Protein AF-A0A9J6PB46-F1 (afdb_monomer_lite)

Secondary structure (DSSP, 8-state):
--------TTEEEHHHHHHHHHHHHT---HHHHHHHHHHHHHHHHTTSS-EEEETTEEEEEHHHHHHHHHHHHHHHHHHHHHHHHHHHHHHHHHHHHHHHHHHHHHTT--HHHHHHHHHHHH--S----

Sequence (129 aa):
MKRSYDADPGYLTVNQAVDRMIQVIGKDNSKLRGRIYRKFINMAAENKIEYKKHGRAWWLKEEEVDKYIEEKGKQLKNNYRTMDENEEIGKITVEYIKDIIELLEKVGTPPDKILELLKVKLNMNDNKN

pLDDT: mean 80.23, std 15.72, range [34.5, 95.81]

Organism: NCBI:txid2828781

Structure (mmCIF, N/CA/C/O backbone):
data_AF-A0A9J6PB46-F1
#
_entry.id   AF-A0A9J6PB46-F1
#
loop_
_atom_site.group_PDB
_atom_site.id
_atom_site.type_symbol
_atom_site.label_atom_id
_atom_site.label_alt_id
_atom_site.label_comp_id
_atom_site.label_asym_id
_atom_site.label_entity_id
_atom_site.label_seq_id
_atom_site.pdbx_PDB_ins_code
_atom_site.Cartn_x
_atom_site.Cartn_y
_atom_site.Cartn_z
_atom_site.occupancy
_atom_site.B_iso_or_equiv
_atom_site.auth_seq_id
_atom_site.auth_comp_id
_atom_site.auth_asym_id
_atom_site.auth_atom_id
_atom_site.pdbx_PDB_model_num
ATOM 1 N N . MET A 1 1 ? -9.228 14.480 -29.098 1.00 37.25 1 MET A N 1
ATOM 2 C CA . MET A 1 1 ? -7.792 14.262 -28.811 1.00 37.25 1 MET A CA 1
ATOM 3 C C . MET A 1 1 ? -7.644 13.075 -27.864 1.00 37.25 1 MET A C 1
ATOM 5 O O . MET A 1 1 ? -7.984 13.208 -26.697 1.00 37.25 1 MET A O 1
ATOM 9 N N . LYS A 1 2 ? -7.183 11.916 -28.352 1.00 41.47 2 LYS A N 1
ATOM 10 C CA . LYS A 1 2 ? -6.699 10.825 -27.491 1.00 41.47 2 LYS A CA 1
ATOM 11 C C . LYS A 1 2 ? -5.269 11.194 -27.069 1.00 41.47 2 LYS A C 1
ATOM 13 O O . LYS A 1 2 ? -4.423 11.341 -27.940 1.00 41.47 2 LYS A O 1
ATOM 18 N N . ARG A 1 3 ? -5.002 11.417 -25.776 1.00 42.66 3 ARG A N 1
ATOM 19 C CA . ARG A 1 3 ? -3.621 11.487 -25.262 1.00 42.66 3 ARG A CA 1
ATOM 20 C C . ARG A 1 3 ? -3.158 10.047 -25.061 1.00 42.66 3 ARG A C 1
ATOM 22 O O . ARG A 1 3 ? -3.397 9.491 -23.994 1.00 42.66 3 ARG A O 1
ATOM 29 N N . SER A 1 4 ? -2.595 9.417 -26.089 1.00 44.75 4 SER A N 1
ATOM 30 C CA . SER A 1 4 ? -1.927 8.132 -25.902 1.00 44.75 4 SER A CA 1
ATOM 31 C C . SER A 1 4 ? -0.602 8.396 -25.187 1.00 44.75 4 SER A C 1
ATOM 33 O O . SER A 1 4 ? 0.399 8.785 -25.774 1.00 44.75 4 SER A O 1
ATOM 35 N N . TYR A 1 5 ? -0.622 8.260 -23.863 1.00 54.38 5 TYR A N 1
ATOM 36 C CA . TYR A 1 5 ? 0.560 7.797 -23.150 1.00 54.38 5 TYR A CA 1
ATOM 37 C C . TYR A 1 5 ? 0.707 6.333 -23.555 1.00 54.38 5 TYR A C 1
ATOM 39 O O . TYR A 1 5 ? 0.146 5.469 -22.883 1.00 54.38 5 TYR A O 1
ATOM 47 N N . ASP A 1 6 ? 1.308 6.067 -24.715 1.00 56.91 6 ASP A N 1
ATOM 48 C CA . ASP A 1 6 ? 1.528 4.690 -25.146 1.00 56.91 6 ASP A CA 1
ATOM 49 C C . ASP A 1 6 ? 2.278 3.969 -24.023 1.00 56.91 6 ASP A C 1
ATOM 51 O O . ASP A 1 6 ? 3.295 4.455 -23.523 1.00 56.91 6 ASP A O 1
ATOM 55 N N . ALA A 1 7 ? 1.684 2.878 -23.536 1.00 57.09 7 ALA A N 1
ATOM 56 C CA . ALA A 1 7 ? 2.281 2.054 -22.503 1.00 57.09 7 ALA A CA 1
ATOM 57 C C . ALA A 1 7 ? 3.594 1.510 -23.062 1.00 57.09 7 ALA A C 1
ATOM 59 O O . ALA A 1 7 ? 3.579 0.781 -24.053 1.00 57.09 7 ALA A O 1
ATOM 60 N N . ASP A 1 8 ? 4.718 1.887 -22.454 1.00 68.88 8 ASP A N 1
ATOM 61 C CA . ASP A 1 8 ? 5.990 1.240 -22.750 1.00 68.88 8 ASP A CA 1
ATOM 62 C C . ASP A 1 8 ? 5.848 -0.231 -22.322 1.00 68.88 8 ASP A C 1
ATOM 64 O O . ASP A 1 8 ? 5.596 -0.481 -21.136 1.00 68.88 8 ASP A O 1
ATOM 68 N N . PRO A 1 9 ? 5.895 -1.200 -23.257 1.00 77.44 9 PRO A N 1
ATOM 69 C CA . PRO A 1 9 ? 5.650 -2.598 -22.936 1.00 77.44 9 PRO A CA 1
ATOM 70 C C . PRO A 1 9 ? 6.603 -3.059 -21.826 1.00 77.44 9 PRO A C 1
ATOM 72 O O . PRO A 1 9 ? 7.825 -2.988 -21.963 1.00 77.44 9 PRO A O 1
ATOM 75 N N . GLY A 1 10 ? 6.041 -3.513 -20.705 1.00 87.44 10 GLY A N 1
ATOM 76 C CA . GLY A 1 10 ? 6.802 -3.931 -19.527 1.00 87.44 10 GLY A CA 1
ATOM 77 C C . GLY A 1 10 ? 7.127 -2.821 -18.521 1.00 87.44 10 GLY A C 1
ATOM 78 O O . GLY A 1 10 ? 7.938 -3.063 -17.623 1.00 87.44 10 GLY A O 1
ATOM 79 N N . TYR A 1 11 ? 6.519 -1.631 -18.628 1.00 92.94 11 TYR A N 1
ATOM 80 C CA . TYR A 1 11 ? 6.573 -0.600 -17.587 1.00 92.94 11 TYR A CA 1
ATOM 81 C C . TYR A 1 11 ? 5.185 -0.100 -17.176 1.00 92.94 11 TYR A C 1
ATOM 83 O O . TYR A 1 11 ? 4.278 0.090 -17.984 1.00 92.94 11 TYR A O 1
ATOM 91 N N . LEU A 1 12 ? 5.057 0.209 -15.889 1.00 92.31 12 LEU A N 1
ATOM 92 C CA . LEU A 1 12 ? 3.866 0.773 -15.270 1.00 92.31 12 LEU A CA 1
ATOM 93 C C . LEU A 1 12 ? 4.136 2.195 -14.808 1.00 92.31 12 LEU A C 1
ATOM 95 O O . LEU A 1 12 ? 5.157 2.476 -14.185 1.00 92.31 12 LEU A O 1
ATOM 99 N N . THR A 1 13 ? 3.183 3.098 -14.996 1.00 93.06 13 THR A N 1
ATOM 100 C CA . THR A 1 13 ? 3.208 4.353 -14.238 1.00 93.06 13 THR A CA 1
ATOM 101 C C . THR A 1 13 ? 3.111 4.061 -12.737 1.00 93.06 13 THR A C 1
ATOM 103 O O . THR A 1 13 ? 2.491 3.083 -12.314 1.00 93.06 13 THR A O 1
ATOM 106 N N . VAL A 1 14 ? 3.658 4.944 -11.898 1.00 93.19 14 VAL A N 1
ATOM 107 C CA . VAL A 1 14 ? 3.557 4.791 -10.430 1.00 93.19 14 VAL A CA 1
ATOM 108 C C . VAL A 1 14 ? 2.103 4.670 -9.966 1.00 93.19 14 VAL A C 1
ATOM 110 O O . VAL A 1 14 ? 1.818 3.918 -9.042 1.00 93.19 14 VAL A O 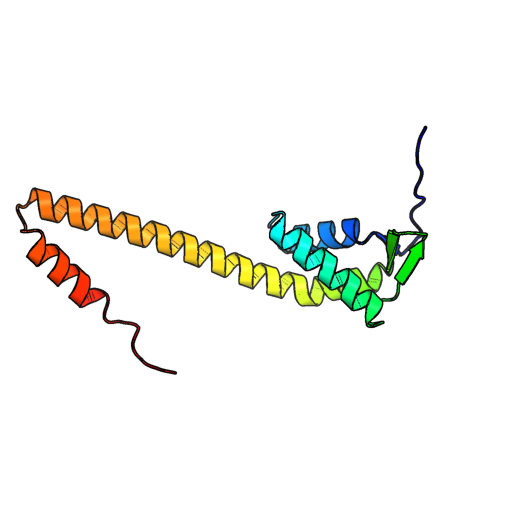1
ATOM 113 N N . ASN A 1 15 ? 1.165 5.364 -10.617 1.00 92.06 15 ASN A N 1
ATOM 114 C CA . ASN A 1 15 ? -0.256 5.251 -10.284 1.00 92.06 15 ASN A CA 1
ATOM 115 C C . ASN A 1 15 ? -0.802 3.846 -10.568 1.00 92.06 15 ASN A C 1
ATOM 117 O O . ASN A 1 15 ? -1.480 3.292 -9.712 1.00 92.06 15 ASN A O 1
ATOM 121 N N . GLN A 1 16 ? -0.441 3.237 -11.702 1.00 94.31 16 GLN A N 1
ATOM 122 C CA . GLN A 1 16 ? -0.820 1.851 -12.004 1.00 94.31 16 GLN A CA 1
ATOM 123 C C . GLN A 1 16 ? -0.209 0.864 -11.001 1.00 94.31 16 GLN A C 1
ATOM 125 O O . GLN A 1 16 ? -0.899 -0.040 -10.537 1.00 94.31 16 GLN A O 1
ATOM 130 N N . ALA A 1 17 ? 1.055 1.061 -10.613 1.00 94.62 17 ALA A N 1
ATOM 131 C CA . ALA A 1 17 ? 1.692 0.256 -9.569 1.00 94.62 17 ALA A CA 1
ATOM 132 C C . ALA A 1 17 ? 0.974 0.397 -8.211 1.00 94.62 17 ALA A C 1
ATOM 134 O O . ALA A 1 17 ? 0.756 -0.589 -7.504 1.00 94.62 17 ALA A O 1
ATOM 135 N N . VAL A 1 18 ? 0.554 1.617 -7.853 1.00 94.69 18 VAL A N 1
ATOM 136 C CA . VAL A 1 18 ? -0.251 1.878 -6.649 1.00 94.69 18 VAL A CA 1
ATOM 137 C C . VAL A 1 18 ? -1.595 1.166 -6.731 1.00 94.69 18 VAL A C 1
ATOM 139 O O . VAL A 1 18 ? -1.965 0.497 -5.771 1.00 94.69 18 VAL A O 1
ATOM 142 N N . ASP A 1 19 ? -2.305 1.273 -7.853 1.00 94.69 19 ASP A N 1
ATOM 143 C CA . ASP A 1 19 ? -3.608 0.630 -8.032 1.00 94.69 19 ASP A CA 1
ATOM 144 C C . ASP A 1 19 ? -3.502 -0.896 -7.888 1.00 94.69 19 ASP A C 1
ATOM 146 O O . ASP A 1 19 ? -4.299 -1.494 -7.163 1.00 94.69 19 ASP A O 1
ATOM 150 N N . ARG A 1 20 ? -2.470 -1.527 -8.469 1.00 94.50 20 ARG A N 1
ATOM 151 C CA . ARG A 1 20 ? -2.210 -2.968 -8.291 1.00 94.50 20 ARG A CA 1
ATOM 152 C C . ARG A 1 20 ? -1.955 -3.336 -6.829 1.00 94.50 20 ARG A C 1
ATOM 154 O O . ARG A 1 20 ? -2.523 -4.298 -6.315 1.00 94.50 20 ARG A O 1
ATOM 161 N N . MET A 1 21 ? -1.144 -2.552 -6.122 1.00 94.19 21 MET A N 1
ATOM 162 C CA . MET A 1 21 ? -0.871 -2.795 -4.703 1.00 94.19 21 MET A CA 1
ATOM 163 C C . MET A 1 21 ? -2.139 -2.659 -3.846 1.00 94.19 21 MET A C 1
ATOM 165 O O . MET A 1 21 ? -2.376 -3.464 -2.947 1.00 94.19 21 MET A O 1
ATOM 169 N N . ILE A 1 22 ? -2.977 -1.661 -4.139 1.00 93.19 22 ILE A N 1
ATOM 170 C CA . ILE A 1 22 ? -4.267 -1.440 -3.474 1.00 93.19 22 ILE A CA 1
ATOM 171 C C . ILE A 1 22 ? -5.218 -2.617 -3.712 1.00 93.19 22 ILE A C 1
ATOM 173 O O . ILE A 1 22 ? -5.855 -3.068 -2.760 1.00 93.19 22 ILE A O 1
ATOM 177 N N . GLN A 1 23 ? -5.265 -3.166 -4.930 1.00 92.56 23 GLN A N 1
ATOM 178 C CA . GLN A 1 23 ? -6.055 -4.364 -5.239 1.00 92.56 23 GLN A CA 1
ATOM 179 C C . GLN A 1 23 ? -5.630 -5.567 -4.387 1.00 92.56 23 GLN A C 1
ATOM 181 O O . GLN A 1 23 ? -6.484 -6.269 -3.850 1.00 92.56 23 GLN A O 1
ATOM 186 N N . VAL A 1 24 ? -4.322 -5.779 -4.201 1.00 91.75 24 VAL A N 1
ATOM 187 C CA . VAL A 1 24 ? -3.817 -6.875 -3.358 1.00 91.75 24 VAL A CA 1
ATOM 188 C C . VAL A 1 24 ? -4.113 -6.640 -1.877 1.00 91.75 24 VAL A C 1
ATOM 190 O O . VAL A 1 24 ? -4.531 -7.571 -1.185 1.00 91.75 24 VAL A O 1
ATOM 193 N N . ILE A 1 25 ? -3.939 -5.409 -1.386 1.00 89.88 25 ILE A N 1
ATOM 194 C CA . ILE A 1 25 ? -4.261 -5.048 0.005 1.00 89.88 25 ILE A CA 1
ATOM 195 C C . ILE A 1 25 ? -5.774 -5.154 0.263 1.00 89.88 25 ILE A C 1
ATOM 197 O O . ILE A 1 25 ? -6.176 -5.494 1.374 1.00 89.88 25 ILE A O 1
ATOM 201 N N . GLY A 1 26 ? -6.610 -4.892 -0.745 1.00 87.31 26 GLY A N 1
ATOM 202 C CA . GLY A 1 26 ? -8.069 -4.903 -0.631 1.00 87.31 26 GLY A CA 1
ATOM 203 C C . GLY A 1 26 ? -8.642 -3.685 0.097 1.00 87.31 26 GLY A C 1
ATOM 204 O O . GLY A 1 26 ? -9.794 -3.716 0.518 1.00 87.31 26 GLY A O 1
ATOM 205 N N . LYS A 1 27 ? -7.852 -2.616 0.266 1.00 83.44 27 LYS A N 1
ATOM 206 C CA . LYS A 1 27 ? -8.285 -1.365 0.903 1.00 83.44 27 LYS A CA 1
ATOM 207 C C . LYS A 1 27 ? -7.829 -0.161 0.114 1.00 83.44 27 LYS A C 1
ATOM 209 O O . LYS A 1 27 ? -6.641 -0.038 -0.172 1.00 83.44 27 LYS A O 1
ATOM 214 N N . ASP A 1 28 ? -8.746 0.770 -0.117 1.00 89.50 28 ASP A N 1
ATOM 215 C CA . ASP A 1 28 ? -8.446 2.034 -0.779 1.00 89.50 28 ASP A CA 1
ATOM 216 C C . ASP A 1 28 ? -8.765 3.222 0.135 1.00 89.50 28 ASP A C 1
ATOM 218 O O . ASP A 1 28 ? -9.895 3.415 0.579 1.00 89.50 28 ASP A O 1
ATOM 222 N N . ASN A 1 29 ? -7.743 4.025 0.430 1.00 88.75 29 ASN A N 1
ATOM 223 C CA . ASN A 1 29 ? -7.917 5.361 0.980 1.00 88.75 29 ASN A CA 1
ATOM 224 C C . ASN A 1 29 ? -6.762 6.272 0.545 1.00 88.75 29 ASN A C 1
ATOM 226 O O . ASN A 1 29 ? -5.644 5.826 0.266 1.00 88.75 29 ASN A O 1
ATOM 230 N N . SER A 1 30 ? -7.019 7.581 0.544 1.00 85.81 30 SER A N 1
ATOM 231 C CA . SER A 1 30 ? -6.077 8.597 0.055 1.00 85.81 30 SER A CA 1
ATOM 232 C C . SER A 1 30 ? -4.730 8.590 0.791 1.00 85.81 30 SER A C 1
ATOM 234 O O . SER A 1 30 ? -3.678 8.747 0.165 1.00 85.81 30 SER A O 1
ATOM 236 N N . LYS A 1 31 ? -4.729 8.351 2.111 1.00 87.88 31 LYS A N 1
ATOM 237 C CA . LYS A 1 31 ? -3.500 8.284 2.921 1.00 87.88 31 LYS A CA 1
ATOM 238 C C . LYS A 1 31 ? -2.647 7.071 2.543 1.00 87.88 31 LYS A C 1
ATOM 240 O O . LYS A 1 31 ? -1.431 7.209 2.403 1.00 87.88 31 LYS A O 1
ATOM 245 N N . LEU A 1 32 ? -3.265 5.902 2.367 1.00 88.50 32 LEU A N 1
ATOM 246 C CA . LEU A 1 32 ? -2.599 4.665 1.962 1.00 88.50 32 LEU A CA 1
ATOM 247 C C . LEU A 1 32 ? -2.011 4.792 0.556 1.00 88.50 32 LEU A C 1
ATOM 249 O O . LEU A 1 32 ? -0.813 4.566 0.382 1.00 88.50 32 LEU A O 1
ATOM 253 N N . ARG A 1 33 ? -2.809 5.262 -0.412 1.00 93.00 33 ARG A N 1
ATOM 254 C CA . ARG A 1 33 ? -2.346 5.552 -1.778 1.00 93.00 33 ARG A CA 1
ATOM 255 C C . ARG A 1 33 ? -1.110 6.448 -1.779 1.00 93.00 33 ARG A C 1
ATOM 257 O O . ARG A 1 33 ? -0.103 6.104 -2.390 1.00 93.00 33 ARG A O 1
ATOM 264 N N . GLY A 1 34 ? -1.134 7.553 -1.030 1.00 91.00 34 GLY A N 1
ATOM 265 C CA . GLY A 1 34 ? 0.002 8.476 -0.941 1.00 91.00 34 GLY A CA 1
ATOM 266 C C . GLY A 1 34 ? 1.255 7.882 -0.279 1.00 91.00 34 GLY A C 1
ATOM 267 O O . GLY A 1 34 ? 2.378 8.283 -0.597 1.00 91.00 34 GLY A O 1
ATOM 268 N N . ARG A 1 35 ? 1.107 6.924 0.646 1.00 92.88 35 ARG A N 1
ATOM 269 C CA . ARG A 1 35 ? 2.246 6.184 1.223 1.00 92.88 35 ARG A CA 1
ATOM 270 C C . ARG A 1 35 ? 2.850 5.215 0.210 1.00 92.88 35 ARG A C 1
ATOM 272 O O . ARG A 1 35 ? 4.065 5.227 0.039 1.00 92.88 35 ARG A O 1
ATOM 279 N N . ILE A 1 36 ? 2.017 4.431 -0.475 1.00 94.19 36 ILE A N 1
ATOM 280 C CA . ILE A 1 36 ? 2.463 3.467 -1.492 1.00 94.19 36 ILE A CA 1
ATOM 281 C C . ILE A 1 36 ? 3.127 4.203 -2.662 1.00 94.19 36 ILE A C 1
ATOM 283 O O . ILE A 1 36 ? 4.225 3.837 -3.068 1.00 94.19 36 ILE A O 1
ATOM 287 N N . TYR A 1 37 ? 2.526 5.301 -3.129 1.00 94.81 37 TYR A N 1
ATOM 288 C CA . TYR A 1 37 ? 3.084 6.136 -4.194 1.00 94.81 37 TYR A CA 1
ATOM 289 C C . TYR A 1 37 ? 4.508 6.595 -3.861 1.00 94.81 37 TYR A C 1
ATOM 291 O O . TYR A 1 37 ? 5.444 6.367 -4.626 1.00 94.81 37 TYR A O 1
ATOM 299 N N . ARG A 1 38 ? 4.700 7.197 -2.677 1.00 94.44 38 ARG A N 1
ATOM 300 C CA . ARG A 1 38 ? 6.030 7.631 -2.219 1.00 94.44 38 ARG A CA 1
ATOM 301 C C . ARG A 1 38 ? 6.994 6.464 -2.067 1.00 94.44 38 ARG A C 1
ATOM 303 O O . ARG A 1 38 ? 8.172 6.622 -2.363 1.00 94.44 38 ARG A O 1
ATOM 310 N N . LYS A 1 39 ? 6.511 5.299 -1.630 1.00 94.69 39 LYS A N 1
ATOM 311 C CA . LYS A 1 39 ? 7.352 4.112 -1.490 1.00 94.69 39 LYS A CA 1
ATOM 312 C C . LYS A 1 39 ? 7.921 3.673 -2.836 1.00 94.69 39 LYS A C 1
ATOM 314 O 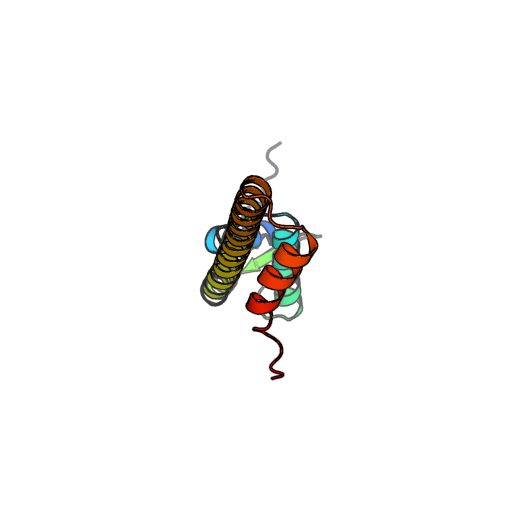O . LYS A 1 39 ? 9.128 3.478 -2.918 1.00 94.69 39 LYS A O 1
ATOM 319 N N . PHE A 1 40 ? 7.093 3.592 -3.874 1.00 94.75 40 PHE A N 1
ATOM 320 C CA . PHE A 1 40 ? 7.548 3.247 -5.219 1.00 94.75 40 PHE A CA 1
ATOM 321 C C . PHE A 1 40 ? 8.515 4.284 -5.805 1.00 94.75 40 PHE A C 1
ATOM 323 O O . PHE A 1 40 ? 9.548 3.905 -6.350 1.00 94.75 40 PHE A O 1
ATOM 330 N N . ILE A 1 41 ? 8.242 5.583 -5.626 1.00 93.50 41 ILE A N 1
ATOM 331 C CA . ILE A 1 41 ? 9.175 6.650 -6.032 1.00 93.50 41 ILE A CA 1
ATOM 332 C C . ILE A 1 41 ? 10.526 6.505 -5.324 1.00 93.50 41 ILE A C 1
ATOM 334 O O . ILE A 1 41 ? 11.566 6.587 -5.968 1.00 93.50 41 ILE A O 1
ATOM 338 N N . ASN A 1 42 ? 10.524 6.264 -4.011 1.00 94.19 42 ASN A N 1
ATOM 339 C CA . ASN A 1 42 ? 11.762 6.094 -3.253 1.00 94.19 42 ASN A CA 1
ATOM 340 C C . ASN A 1 42 ? 12.520 4.839 -3.688 1.00 94.19 42 ASN A C 1
ATOM 342 O O . ASN A 1 42 ? 13.735 4.881 -3.801 1.00 94.19 42 ASN A O 1
ATOM 346 N N . MET A 1 43 ? 11.824 3.737 -3.972 1.00 93.56 43 MET A N 1
ATOM 347 C CA . MET A 1 43 ? 12.462 2.520 -4.480 1.00 93.56 43 MET A CA 1
ATOM 348 C C . MET A 1 43 ? 13.138 2.753 -5.829 1.00 93.56 43 MET A C 1
ATOM 350 O O . MET A 1 43 ? 14.263 2.303 -6.021 1.00 93.56 43 MET A O 1
ATOM 354 N N . ALA A 1 44 ? 12.492 3.497 -6.725 1.00 91.75 44 ALA A N 1
ATOM 355 C CA . ALA A 1 44 ? 13.096 3.902 -7.985 1.00 91.75 44 ALA A CA 1
ATOM 356 C C . ALA A 1 44 ? 14.315 4.817 -7.757 1.00 91.75 44 ALA A C 1
ATOM 358 O O . ALA A 1 44 ? 15.383 4.576 -8.306 1.00 91.75 44 ALA A O 1
ATOM 359 N N . ALA A 1 45 ? 14.204 5.818 -6.876 1.00 90.88 45 ALA A N 1
ATOM 360 C CA . ALA A 1 45 ? 15.314 6.712 -6.533 1.00 90.88 45 ALA A CA 1
ATOM 361 C C . ALA A 1 45 ? 16.507 5.986 -5.873 1.00 90.88 45 ALA A C 1
ATOM 363 O O . ALA A 1 45 ? 17.652 6.386 -6.058 1.00 90.88 45 ALA A O 1
ATOM 364 N N . GLU A 1 46 ? 16.241 4.913 -5.127 1.00 93.31 46 GLU A N 1
ATOM 365 C CA . GLU A 1 46 ? 17.238 4.039 -4.497 1.00 93.31 46 GLU A CA 1
ATOM 366 C C . GLU A 1 46 ? 17.769 2.946 -5.450 1.00 93.31 46 GLU A C 1
ATOM 368 O O . GLU A 1 46 ? 18.525 2.083 -5.009 1.00 93.31 46 GLU A O 1
ATOM 373 N N . ASN A 1 47 ? 17.376 2.953 -6.733 1.00 90.25 47 ASN A N 1
ATOM 374 C CA . ASN A 1 47 ? 17.704 1.928 -7.737 1.00 90.25 47 ASN A CA 1
ATOM 375 C C . ASN A 1 47 ? 17.318 0.495 -7.321 1.00 90.25 47 ASN A C 1
ATOM 377 O O . ASN A 1 47 ? 17.952 -0.475 -7.725 1.00 90.25 47 ASN A O 1
ATOM 381 N N . LYS A 1 48 ? 16.276 0.355 -6.494 1.00 89.88 48 LYS A N 1
ATOM 382 C CA . LYS A 1 48 ? 15.695 -0.941 -6.102 1.00 89.88 48 LYS A CA 1
ATOM 383 C C . LYS A 1 48 ? 14.663 -1.454 -7.099 1.00 89.88 48 LYS A C 1
ATOM 385 O O . LYS A 1 48 ? 14.289 -2.617 -7.016 1.00 89.88 48 LYS A O 1
ATOM 390 N N . ILE A 1 49 ? 14.156 -0.561 -7.944 1.00 92.75 49 ILE A N 1
ATOM 391 C CA . ILE A 1 49 ? 13.305 -0.870 -9.087 1.00 92.75 49 ILE A CA 1
ATOM 392 C C . ILE A 1 49 ? 13.847 -0.067 -10.268 1.00 92.75 49 ILE A C 1
ATOM 394 O O . ILE A 1 49 ? 14.072 1.141 -10.147 1.00 92.75 49 ILE A O 1
ATOM 398 N N . GLU A 1 50 ? 14.044 -0.727 -11.396 1.00 94.06 50 GLU A N 1
ATOM 399 C CA . GLU A 1 50 ? 14.354 -0.125 -12.675 1.00 94.06 50 GLU A CA 1
ATOM 400 C C . GLU A 1 50 ? 13.211 0.805 -13.095 1.00 94.06 50 GLU A C 1
ATOM 402 O O . GLU A 1 50 ? 12.025 0.464 -13.044 1.00 94.06 50 GLU A O 1
ATOM 407 N N . TYR A 1 51 ? 13.568 2.015 -13.519 1.00 94.12 51 TYR A N 1
ATOM 408 C CA . TYR A 1 51 ? 12.591 3.021 -13.890 1.00 94.12 51 TYR A CA 1
ATOM 409 C C . TYR A 1 51 ? 13.013 3.824 -15.118 1.00 94.12 51 TYR A C 1
ATOM 411 O O . TYR A 1 51 ? 14.194 4.052 -15.376 1.00 94.12 51 TYR A O 1
ATOM 419 N N . LYS A 1 52 ? 12.014 4.331 -15.842 1.00 91.62 52 LYS A N 1
ATOM 420 C CA . LYS A 1 52 ? 12.155 5.357 -16.875 1.00 91.62 52 LYS A CA 1
ATOM 421 C C . LYS A 1 52 ? 11.463 6.632 -16.417 1.00 91.62 52 LYS A C 1
ATOM 423 O O . LYS A 1 52 ? 10.378 6.605 -15.834 1.00 91.62 52 LYS A O 1
ATOM 428 N N . LYS A 1 53 ? 12.081 7.780 -16.685 1.00 87.88 53 LYS A N 1
ATOM 429 C CA . LYS A 1 53 ? 11.512 9.088 -16.349 1.00 87.88 53 LYS A CA 1
ATOM 430 C C . LYS A 1 53 ? 11.228 9.874 -17.619 1.00 87.88 53 LYS A C 1
ATOM 432 O O . LYS A 1 53 ? 12.145 10.241 -18.345 1.00 87.88 53 LYS A O 1
ATOM 437 N N . HIS A 1 54 ? 9.957 10.191 -17.841 1.00 84.25 54 HIS A N 1
ATOM 438 C CA . HIS A 1 54 ? 9.515 11.023 -18.956 1.00 84.25 54 HIS A CA 1
ATOM 439 C C . HIS A 1 54 ? 8.879 12.298 -18.401 1.00 84.25 54 HIS A C 1
ATOM 441 O O . HIS A 1 54 ? 7.750 12.308 -17.901 1.00 84.25 54 HIS A O 1
ATOM 447 N N . GLY A 1 55 ? 9.649 13.389 -18.422 1.00 84.94 55 GLY A N 1
ATOM 448 C CA . GLY A 1 55 ? 9.271 14.646 -17.781 1.00 84.94 55 GLY A CA 1
ATOM 449 C C . GLY A 1 55 ? 9.082 14.475 -16.270 1.00 84.94 55 GLY A C 1
ATOM 450 O O . GLY A 1 55 ? 10.034 14.212 -15.535 1.00 84.94 55 GLY A O 1
ATOM 451 N N . ARG A 1 56 ? 7.840 14.640 -15.796 1.00 83.00 56 ARG A N 1
ATOM 452 C CA . ARG A 1 56 ? 7.470 14.447 -14.380 1.00 83.00 56 ARG A CA 1
ATOM 453 C C . ARG A 1 56 ? 6.959 13.037 -14.066 1.00 83.00 56 ARG A C 1
ATOM 455 O O . ARG A 1 56 ? 6.815 12.712 -12.891 1.00 83.00 56 ARG A O 1
ATOM 462 N N . ALA A 1 57 ? 6.680 12.219 -15.081 1.00 83.31 57 ALA A N 1
ATOM 463 C CA . ALA A 1 57 ? 6.153 10.873 -14.899 1.00 83.31 57 ALA A CA 1
ATOM 464 C C . ALA A 1 57 ? 7.288 9.865 -14.678 1.00 83.31 57 ALA A C 1
ATOM 466 O O . ALA A 1 57 ? 8.276 9.862 -15.415 1.00 83.31 57 ALA A O 1
ATOM 467 N N . TRP A 1 58 ? 7.111 9.011 -13.672 1.00 90.75 58 TRP A N 1
ATOM 468 C CA . TRP A 1 58 ? 7.967 7.861 -13.402 1.00 90.75 58 TRP A CA 1
ATOM 469 C C . TRP A 1 58 ? 7.251 6.599 -13.878 1.00 90.75 58 TRP A C 1
ATOM 471 O O . TRP A 1 58 ? 6.069 6.396 -13.582 1.00 90.75 58 TRP A O 1
ATOM 481 N N . TRP A 1 59 ? 7.987 5.782 -14.612 1.00 92.88 59 TRP A N 1
ATOM 482 C CA . TRP A 1 59 ? 7.573 4.494 -15.138 1.00 92.88 59 TRP A CA 1
ATOM 483 C C . TRP A 1 59 ? 8.466 3.442 -14.508 1.00 92.88 59 TRP A C 1
ATOM 485 O O . TRP A 1 59 ? 9.678 3.593 -14.533 1.00 92.88 59 TRP A O 1
ATOM 495 N N . LEU A 1 60 ? 7.883 2.425 -13.904 1.00 94.31 60 LEU A N 1
ATOM 496 C CA . LEU A 1 60 ? 8.558 1.398 -13.126 1.00 94.31 60 LEU A CA 1
ATOM 497 C C . LEU A 1 60 ? 8.495 0.090 -13.897 1.00 94.31 60 LEU A C 1
ATOM 499 O O . LEU A 1 60 ? 7.459 -0.201 -14.494 1.00 94.31 60 LEU A O 1
ATOM 503 N N . LYS A 1 61 ? 9.569 -0.695 -13.878 1.00 95.81 61 LYS A N 1
ATOM 504 C CA . LYS A 1 61 ? 9.590 -2.008 -14.514 1.00 95.81 61 LYS A CA 1
ATOM 505 C C . LYS A 1 61 ? 8.508 -2.895 -13.905 1.00 95.81 61 LYS A C 1
ATOM 507 O O . LYS A 1 61 ? 8.450 -3.078 -12.690 1.00 95.81 61 LYS A O 1
ATOM 512 N N . GLU A 1 62 ? 7.634 -3.414 -14.759 1.00 94.44 62 GLU A N 1
ATOM 513 C CA . GLU A 1 62 ? 6.432 -4.137 -14.344 1.00 94.44 62 GLU A CA 1
ATOM 514 C C . GLU A 1 62 ? 6.762 -5.372 -13.498 1.00 94.44 62 GLU A C 1
ATOM 516 O O . GLU A 1 62 ? 6.224 -5.525 -12.407 1.00 94.44 62 GLU A O 1
ATOM 521 N N . GLU A 1 63 ? 7.716 -6.190 -13.945 1.00 94.81 63 GLU A N 1
ATOM 522 C CA . GLU A 1 63 ? 8.106 -7.432 -13.265 1.00 94.81 63 GLU A CA 1
ATOM 523 C C . GLU A 1 63 ? 8.616 -7.197 -11.834 1.00 94.81 63 GLU A C 1
ATOM 525 O O . GLU A 1 63 ? 8.303 -7.954 -10.916 1.00 94.81 63 GLU A O 1
ATOM 530 N N . GLU A 1 64 ? 9.377 -6.125 -11.609 1.00 94.38 64 GLU A N 1
ATOM 531 C CA . GLU A 1 64 ? 9.914 -5.801 -10.285 1.00 94.38 64 GLU A CA 1
ATOM 532 C C . GLU A 1 64 ? 8.854 -5.203 -9.359 1.00 94.38 64 GLU A C 1
ATOM 534 O O . GLU A 1 64 ? 8.858 -5.462 -8.151 1.00 94.38 64 GLU A O 1
ATOM 539 N N . VAL A 1 65 ? 7.916 -4.436 -9.923 1.00 94.50 65 VAL A N 1
ATOM 540 C CA . VAL A 1 65 ? 6.725 -3.984 -9.200 1.00 94.50 65 VAL A CA 1
ATOM 541 C C . VAL A 1 65 ? 5.893 -5.186 -8.768 1.00 94.50 65 VAL A C 1
ATOM 543 O O . VAL A 1 65 ? 5.540 -5.275 -7.593 1.00 94.50 65 VAL A O 1
ATOM 546 N N . ASP A 1 66 ? 5.615 -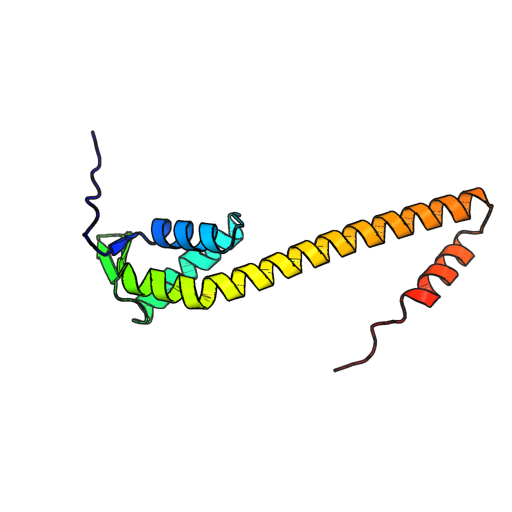6.119 -9.675 1.00 94.06 66 ASP A N 1
ATOM 547 C CA . ASP A 1 66 ? 4.802 -7.297 -9.378 1.00 94.06 66 ASP A CA 1
ATOM 548 C C . ASP A 1 66 ? 5.482 -8.192 -8.333 1.00 94.06 66 ASP A C 1
ATOM 550 O O . ASP A 1 66 ? 4.833 -8.597 -7.365 1.00 94.06 66 ASP A O 1
ATOM 554 N N . LYS A 1 67 ? 6.805 -8.394 -8.426 1.00 93.88 67 LYS A N 1
ATOM 555 C CA . LYS A 1 67 ? 7.588 -9.100 -7.397 1.00 93.88 67 LYS A CA 1
ATOM 556 C C . LYS A 1 67 ? 7.472 -8.425 -6.029 1.00 93.88 67 LYS A C 1
ATOM 558 O O . LYS A 1 67 ? 7.223 -9.084 -5.018 1.00 93.88 67 LYS A O 1
ATOM 563 N N . TYR A 1 68 ? 7.604 -7.100 -5.981 1.00 93.38 68 TYR A N 1
ATOM 564 C CA . TYR A 1 68 ? 7.447 -6.351 -4.736 1.00 93.38 68 TYR A CA 1
ATOM 565 C C . TYR A 1 68 ? 6.030 -6.477 -4.157 1.00 93.38 68 TYR A C 1
ATOM 567 O O . TYR A 1 68 ? 5.862 -6.649 -2.944 1.00 93.38 68 TYR A O 1
ATOM 575 N N . ILE A 1 69 ? 5.006 -6.399 -5.008 1.00 93.69 69 ILE A N 1
ATOM 576 C CA . ILE A 1 69 ? 3.606 -6.562 -4.610 1.00 93.69 69 ILE A CA 1
ATOM 577 C C . ILE A 1 69 ? 3.365 -7.977 -4.076 1.00 93.69 69 ILE A C 1
ATOM 579 O O . ILE A 1 69 ? 2.679 -8.132 -3.067 1.00 93.69 69 ILE A O 1
ATOM 583 N N . GLU A 1 70 ? 3.945 -9.008 -4.683 1.00 92.38 70 GLU A N 1
ATOM 584 C CA . GLU A 1 70 ? 3.807 -10.377 -4.193 1.00 92.38 70 GLU A CA 1
ATOM 585 C C . GLU A 1 70 ? 4.431 -10.553 -2.797 1.00 92.38 70 GLU A C 1
ATOM 587 O O . GLU A 1 70 ? 3.789 -11.102 -1.893 1.00 92.38 70 GLU A O 1
ATOM 592 N N . GLU A 1 71 ? 5.647 -10.037 -2.598 1.00 90.38 71 GLU A N 1
ATOM 593 C CA . GLU A 1 71 ? 6.385 -10.148 -1.336 1.00 90.38 71 GLU A CA 1
ATOM 594 C C . GLU A 1 71 ? 5.753 -9.321 -0.204 1.00 90.38 71 GLU A C 1
ATOM 596 O O . GLU A 1 71 ? 5.646 -9.777 0.940 1.00 90.38 71 GLU A O 1
ATOM 601 N N . LYS A 1 72 ? 5.343 -8.079 -0.494 1.00 88.19 72 LYS A N 1
ATOM 602 C CA . LYS A 1 72 ? 4.887 -7.114 0.524 1.00 88.19 72 LYS A CA 1
ATOM 603 C C . LYS A 1 72 ? 3.386 -6.916 0.577 1.00 88.19 72 LYS A C 1
ATOM 605 O O . LYS A 1 72 ? 2.869 -6.594 1.648 1.00 88.19 72 LYS A O 1
ATOM 610 N N . GLY A 1 73 ? 2.672 -7.137 -0.518 1.00 84.38 73 GLY A N 1
ATOM 611 C CA . GLY A 1 73 ? 1.220 -6.997 -0.581 1.00 84.38 73 GLY A CA 1
ATOM 612 C C . GLY A 1 73 ? 0.512 -7.949 0.375 1.00 84.38 73 GLY A C 1
ATOM 613 O O . GLY A 1 73 ? -0.357 -7.508 1.122 1.00 84.38 73 GLY A O 1
ATOM 614 N N . LYS A 1 74 ? 0.943 -9.218 0.455 1.00 82.75 74 LYS A N 1
ATOM 615 C CA . LYS A 1 74 ? 0.387 -10.206 1.403 1.00 82.75 74 LYS A CA 1
ATOM 616 C C . LYS A 1 74 ? 0.609 -9.794 2.864 1.00 82.75 74 LYS A C 1
ATOM 618 O O . LYS A 1 74 ? -0.318 -9.853 3.668 1.00 82.75 74 LYS A O 1
ATOM 623 N N . GLN A 1 75 ? 1.815 -9.320 3.196 1.00 85.06 75 GLN A N 1
ATOM 624 C CA . GLN A 1 75 ? 2.144 -8.835 4.545 1.00 85.06 75 GLN A CA 1
ATOM 625 C C . GLN A 1 75 ? 1.277 -7.631 4.928 1.00 85.06 75 GLN A C 1
ATOM 627 O O . GLN A 1 75 ? 0.688 -7.596 6.006 1.00 85.06 75 GLN A O 1
ATOM 632 N N . LEU A 1 76 ? 1.157 -6.655 4.026 1.00 84.44 76 LEU A N 1
ATOM 633 C CA . LEU A 1 76 ? 0.354 -5.460 4.267 1.00 84.44 76 LEU A CA 1
ATOM 634 C C . LEU A 1 76 ? -1.140 -5.783 4.345 1.00 84.44 76 LEU A C 1
ATOM 636 O O . LEU A 1 76 ? -1.804 -5.263 5.237 1.00 84.44 76 LEU A O 1
ATOM 640 N N . LYS A 1 77 ? -1.656 -6.674 3.492 1.00 85.50 77 LYS A N 1
ATOM 641 C CA . LYS A 1 77 ? -3.038 -7.165 3.564 1.00 85.50 77 LYS A CA 1
ATOM 642 C C . LYS A 1 77 ? -3.360 -7.725 4.949 1.00 85.50 77 LYS A C 1
ATOM 644 O O . LYS A 1 77 ? -4.365 -7.336 5.535 1.00 85.50 77 LYS A O 1
ATOM 649 N N . ASN A 1 78 ? -2.490 -8.580 5.487 1.00 80.12 78 ASN A N 1
ATOM 650 C CA . ASN A 1 78 ? -2.680 -9.166 6.814 1.00 80.12 78 ASN A CA 1
ATOM 651 C C . ASN A 1 78 ? -2.668 -8.091 7.907 1.00 80.12 78 ASN A C 1
ATOM 653 O O . ASN A 1 78 ? -3.601 -8.032 8.698 1.00 80.12 78 ASN A O 1
ATOM 657 N N . ASN A 1 79 ? -1.689 -7.182 7.892 1.00 80.31 79 ASN A N 1
ATOM 658 C CA . ASN A 1 79 ? -1.606 -6.105 8.884 1.00 80.31 79 ASN A CA 1
ATOM 659 C C . ASN A 1 79 ? -2.853 -5.211 8.870 1.00 80.31 79 ASN A C 1
ATOM 661 O O . ASN A 1 79 ? -3.395 -4.874 9.919 1.00 80.31 79 ASN A O 1
ATOM 665 N N . TYR A 1 80 ? -3.325 -4.833 7.680 1.00 76.88 80 TYR A N 1
ATOM 666 C CA . TYR A 1 80 ? -4.526 -4.017 7.548 1.00 76.88 80 TYR A CA 1
ATOM 667 C C . TYR A 1 80 ? -5.788 -4.782 7.951 1.00 76.88 80 TYR A C 1
ATOM 669 O O . TYR A 1 80 ? -6.679 -4.174 8.538 1.00 76.88 80 TYR A O 1
ATOM 677 N N . ARG A 1 81 ? -5.878 -6.086 7.680 1.00 75.50 81 ARG A N 1
ATOM 678 C CA . ARG A 1 81 ? -6.991 -6.919 8.145 1.00 75.50 81 ARG A CA 1
ATOM 679 C C . ARG A 1 81 ? -7.050 -6.973 9.672 1.00 75.50 81 ARG A C 1
ATOM 681 O O . ARG A 1 81 ? -8.094 -6.681 10.235 1.00 75.50 81 ARG A O 1
ATOM 688 N N . THR A 1 82 ? -5.925 -7.241 10.333 1.00 69.62 82 THR A N 1
ATOM 689 C CA . THR A 1 82 ? -5.852 -7.270 11.801 1.00 69.62 82 THR A CA 1
ATOM 690 C C . THR A 1 82 ? -6.203 -5.914 12.419 1.00 69.62 82 THR A C 1
ATOM 692 O O . THR A 1 82 ? -6.821 -5.862 13.474 1.00 69.62 82 THR A O 1
ATOM 695 N N . MET A 1 83 ? -5.854 -4.799 11.764 1.00 68.44 83 MET A N 1
ATOM 696 C CA . MET A 1 83 ? -6.288 -3.472 12.216 1.00 68.44 83 MET A CA 1
ATOM 697 C C . MET A 1 83 ? -7.811 -3.288 12.161 1.00 68.44 83 MET A C 1
ATOM 699 O O . MET A 1 83 ? -8.354 -2.724 13.104 1.00 68.44 83 MET A O 1
ATOM 703 N N . ASP A 1 84 ? -8.486 -3.758 11.105 1.00 67.75 84 ASP A N 1
ATOM 704 C CA . ASP A 1 84 ? -9.955 -3.667 11.022 1.00 67.75 84 ASP A CA 1
ATOM 705 C C . ASP A 1 84 ? -10.624 -4.575 12.044 1.00 67.75 84 ASP A C 1
ATOM 707 O O . ASP A 1 84 ? -11.531 -4.132 12.735 1.00 67.75 84 ASP A O 1
ATOM 711 N N . GLU A 1 85 ? -10.138 -5.811 12.179 1.00 66.75 85 GLU A N 1
ATOM 712 C CA . GLU A 1 85 ? -10.639 -6.760 13.177 1.00 66.75 85 GLU A CA 1
ATOM 713 C C . GLU A 1 85 ? -10.488 -6.172 14.591 1.00 66.75 85 GLU A C 1
ATOM 715 O O . GLU A 1 85 ? -11.421 -6.220 15.385 1.00 66.75 85 GLU A O 1
ATOM 720 N N . ASN A 1 86 ? -9.361 -5.521 14.893 1.00 67.50 86 ASN A N 1
ATOM 721 C CA . ASN A 1 86 ? -9.157 -4.848 16.178 1.00 67.50 86 ASN A CA 1
ATOM 722 C C . ASN A 1 86 ? -10.052 -3.611 16.362 1.00 67.50 86 ASN A C 1
ATOM 724 O O . ASN A 1 86 ? -10.513 -3.355 17.474 1.00 67.50 86 ASN A O 1
ATOM 728 N N . GLU A 1 87 ? -10.303 -2.831 15.306 1.00 70.12 87 GLU A N 1
ATOM 729 C CA . GLU A 1 87 ? -11.223 -1.688 15.367 1.00 70.12 87 GLU A CA 1
ATOM 730 C C . GLU A 1 87 ? -12.673 -2.152 15.580 1.00 70.12 87 GLU A C 1
ATOM 732 O O . GLU A 1 87 ? -13.410 -1.554 16.364 1.00 70.12 87 GLU A O 1
ATOM 737 N N . GLU A 1 88 ? -13.072 -3.240 14.923 1.00 68.69 88 GLU A N 1
ATOM 738 C CA . GLU A 1 88 ? -14.380 -3.874 15.070 1.00 68.69 88 GLU A CA 1
ATOM 739 C C . GLU A 1 88 ? -14.560 -4.463 16.473 1.00 68.69 88 GLU A C 1
ATOM 741 O O . GLU A 1 88 ? -15.549 -4.157 17.138 1.00 68.69 88 GLU A O 1
ATOM 746 N N . ILE A 1 89 ? -13.564 -5.191 16.989 1.00 66.88 89 ILE A N 1
ATOM 747 C CA . ILE A 1 89 ? -13.543 -5.670 18.381 1.00 66.88 89 ILE A CA 1
ATOM 748 C C . ILE A 1 89 ? -13.656 -4.495 19.357 1.00 66.88 89 ILE A C 1
ATOM 750 O O . ILE A 1 89 ? -14.408 -4.572 20.330 1.00 66.88 89 ILE A O 1
ATOM 754 N N . GLY A 1 90 ? -12.950 -3.392 19.097 1.00 66.69 90 GLY A N 1
ATOM 755 C CA . GLY A 1 90 ? -13.043 -2.176 19.900 1.00 66.69 90 GLY A CA 1
ATOM 756 C C . GLY A 1 90 ? -14.460 -1.598 19.927 1.00 66.69 90 GLY A C 1
ATOM 757 O O . GLY A 1 90 ? -14.973 -1.291 21.003 1.00 66.69 90 GLY A O 1
ATOM 758 N N . LYS A 1 91 ? -15.123 -1.500 18.768 1.00 70.38 91 LYS A N 1
ATOM 759 C CA . LYS A 1 91 ? -16.514 -1.021 18.661 1.00 70.38 91 LYS A CA 1
ATOM 760 C C . LYS A 1 91 ? -17.490 -1.931 19.398 1.00 70.38 91 LYS A C 1
ATOM 762 O O . LYS A 1 91 ? -18.248 -1.437 20.228 1.00 70.38 91 LYS A O 1
ATOM 767 N N . ILE A 1 92 ? -17.398 -3.241 19.169 1.00 68.94 92 ILE A N 1
ATOM 768 C CA . ILE A 1 92 ? -18.221 -4.248 19.848 1.00 68.94 92 ILE A CA 1
ATOM 769 C C . ILE A 1 92 ? -18.036 -4.132 21.364 1.00 68.94 92 ILE A C 1
ATOM 771 O O . ILE A 1 92 ? -19.007 -4.068 22.109 1.00 68.94 92 ILE A O 1
ATOM 775 N N . THR A 1 93 ? -16.793 -4.024 21.837 1.00 76.19 93 THR A N 1
ATOM 776 C CA . THR A 1 93 ? -16.495 -3.884 23.271 1.00 76.19 93 THR A CA 1
ATOM 777 C C . THR A 1 93 ? -17.147 -2.634 23.867 1.00 76.19 93 THR A C 1
ATOM 779 O O . THR A 1 93 ? -17.718 -2.699 24.953 1.00 76.19 93 THR A O 1
ATOM 782 N N . VAL A 1 94 ? -17.105 -1.499 23.162 1.00 75.31 94 VAL A N 1
ATOM 783 C CA . VAL A 1 94 ? -17.757 -0.258 23.609 1.00 75.31 94 VAL A CA 1
ATOM 784 C C . VAL A 1 94 ? -19.278 -0.407 23.662 1.00 75.31 94 VAL A C 1
ATOM 786 O O . VAL A 1 94 ? -19.890 0.076 24.612 1.00 75.31 94 VAL A O 1
ATOM 789 N N . GLU A 1 95 ? -19.891 -1.063 22.678 1.00 78.75 95 GLU A N 1
ATOM 790 C CA . GLU A 1 95 ? -21.337 -1.327 22.668 1.00 78.75 95 GLU A CA 1
ATOM 791 C C . GLU A 1 95 ? -21.751 -2.231 23.832 1.00 78.75 95 GLU A C 1
ATOM 793 O O . GLU A 1 95 ? -22.610 -1.847 24.620 1.00 78.75 95 GLU A O 1
ATOM 798 N N . TYR A 1 96 ? -21.050 -3.347 24.047 1.00 77.50 96 TYR A N 1
ATOM 799 C CA . TYR A 1 96 ? -21.305 -4.228 25.191 1.00 77.50 96 TYR A CA 1
ATOM 800 C C . TYR A 1 96 ? -21.163 -3.509 26.539 1.00 77.50 96 TYR A C 1
ATOM 802 O O . TYR A 1 96 ? -21.939 -3.758 27.461 1.00 77.50 96 TYR A O 1
ATOM 810 N N . ILE A 1 97 ? -20.180 -2.612 26.685 1.00 79.88 97 ILE A N 1
ATOM 811 C CA . ILE A 1 97 ? -20.026 -1.817 27.913 1.00 79.88 97 ILE A CA 1
ATOM 812 C C . ILE A 1 97 ? -21.227 -0.886 28.110 1.00 79.88 97 ILE A C 1
ATOM 814 O O . ILE A 1 97 ? -21.708 -0.767 29.236 1.00 79.88 97 ILE A O 1
ATOM 818 N N . LYS A 1 98 ? -21.730 -0.251 27.045 1.00 81.06 98 LYS A N 1
ATOM 819 C CA . LYS A 1 98 ? -22.932 0.591 27.124 1.00 81.06 98 LYS A CA 1
ATOM 820 C C . LYS A 1 98 ? -24.154 -0.216 27.553 1.00 81.06 98 LYS A C 1
ATOM 822 O O . LYS A 1 98 ? -24.829 0.202 28.488 1.00 81.06 98 LYS A O 1
ATOM 827 N N . ASP A 1 99 ? -24.371 -1.389 26.964 1.00 81.88 99 ASP A N 1
ATOM 828 C CA . ASP A 1 99 ? -25.496 -2.263 27.319 1.00 81.88 99 ASP A CA 1
ATOM 829 C C . ASP A 1 99 ? -25.454 -2.676 28.800 1.00 81.88 99 ASP A C 1
ATOM 831 O O . ASP A 1 99 ? -26.474 -2.685 29.493 1.00 81.88 99 ASP A O 1
ATOM 835 N N . ILE A 1 100 ? -24.258 -2.979 29.319 1.00 81.44 100 ILE A N 1
ATOM 836 C CA . ILE A 1 100 ? -24.058 -3.300 30.739 1.00 81.44 100 ILE A CA 1
ATOM 837 C C . ILE A 1 100 ? -24.379 -2.092 31.626 1.00 81.44 100 ILE A C 1
ATOM 839 O O . ILE A 1 100 ? -25.043 -2.260 32.649 1.00 81.44 100 ILE A O 1
ATOM 843 N N . ILE A 1 101 ? -23.931 -0.888 31.255 1.00 81.88 101 ILE A N 1
ATOM 844 C CA . ILE A 1 101 ? -24.235 0.341 32.003 1.00 81.88 101 ILE A CA 1
ATOM 845 C C . ILE A 1 101 ? -25.750 0.570 32.045 1.00 81.88 101 ILE A C 1
ATOM 847 O O . ILE A 1 101 ? -26.294 0.750 33.131 1.00 81.88 101 ILE A O 1
ATOM 851 N N . GLU A 1 102 ? -26.445 0.469 30.910 1.00 85.44 102 GLU A N 1
ATOM 852 C CA . GLU A 1 102 ? -27.902 0.645 30.851 1.00 85.44 102 GLU A CA 1
ATOM 853 C C . GLU A 1 102 ? -28.657 -0.372 31.721 1.00 85.44 102 GLU A C 1
ATOM 855 O O . GLU A 1 102 ? -29.643 -0.033 32.380 1.00 85.44 102 GLU A O 1
ATOM 860 N N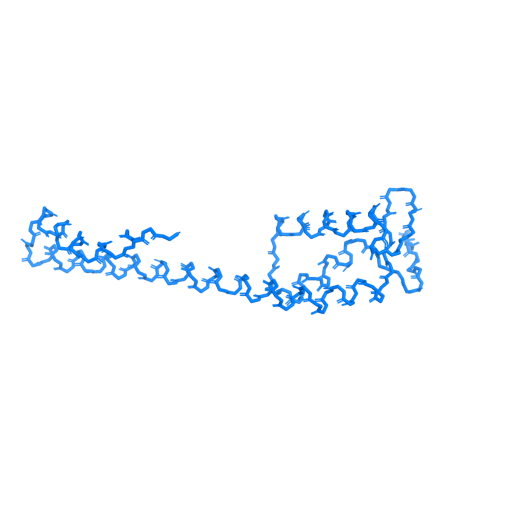 . LEU A 1 103 ? -28.214 -1.633 31.747 1.00 83.94 103 LEU A N 1
ATOM 861 C CA . LEU A 1 103 ? -28.794 -2.657 32.621 1.00 83.94 103 LEU A CA 1
ATOM 862 C C . LEU A 1 103 ? -28.571 -2.330 34.100 1.00 83.94 103 LEU A C 1
ATOM 864 O O . LEU A 1 103 ? -29.497 -2.468 34.901 1.0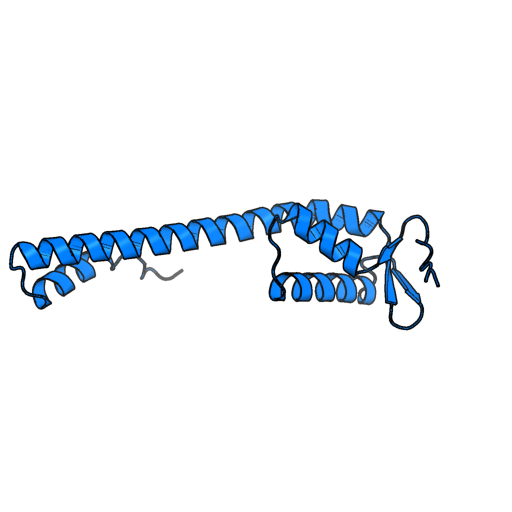0 83.94 103 LEU A O 1
ATOM 868 N N . LEU A 1 104 ? -27.363 -1.887 34.457 1.00 83.00 104 LEU A N 1
ATOM 869 C CA . LEU A 1 104 ? -27.010 -1.519 35.827 1.00 83.00 104 LEU A CA 1
ATOM 870 C C . LEU A 1 104 ? -27.792 -0.291 36.307 1.00 83.00 104 LEU A C 1
ATOM 872 O O . LEU A 1 104 ? -28.249 -0.283 37.451 1.00 83.00 104 LEU A O 1
ATOM 876 N N . GLU A 1 105 ? -28.014 0.694 35.438 1.00 81.94 105 GLU A N 1
ATOM 877 C CA . GLU A 1 105 ? -28.876 1.847 35.713 1.00 81.94 105 GLU A CA 1
ATOM 878 C C . GLU A 1 105 ? -30.337 1.423 35.930 1.00 81.94 105 GLU A C 1
ATOM 880 O O . GLU A 1 105 ? -30.963 1.858 36.898 1.00 81.94 105 GLU A O 1
ATOM 885 N N . LYS A 1 106 ? -30.873 0.511 35.103 1.00 85.81 106 LYS A N 1
ATOM 886 C CA . LYS A 1 106 ? -32.253 -0.003 35.244 1.00 85.81 106 LYS A CA 1
ATOM 887 C C . LYS A 1 106 ? -32.503 -0.721 36.570 1.00 85.81 106 LYS A C 1
ATOM 889 O O . LYS A 1 106 ? -33.614 -0.654 37.090 1.00 85.81 106 LYS A O 1
ATOM 894 N N . VAL A 1 107 ? -31.496 -1.398 37.125 1.00 86.75 107 VAL A N 1
ATOM 895 C CA . VAL A 1 107 ? -31.595 -2.059 38.443 1.00 86.75 107 VAL A CA 1
ATOM 896 C C . VAL A 1 107 ? -31.235 -1.131 39.612 1.00 86.75 107 VAL A C 1
ATOM 898 O O . VAL A 1 107 ? -31.177 -1.579 40.755 1.00 86.75 107 VAL A O 1
ATOM 901 N N . GLY A 1 108 ? -31.015 0.162 39.346 1.00 86.56 108 GLY A N 1
ATOM 902 C CA . GLY A 1 108 ? -30.757 1.178 40.365 1.00 86.56 108 GLY A CA 1
ATOM 903 C C . GLY A 1 108 ? -29.331 1.168 40.912 1.00 86.56 108 GLY A C 1
ATOM 904 O O . GLY A 1 108 ? -29.105 1.628 42.032 1.00 86.56 108 GLY A O 1
ATOM 905 N N . THR A 1 109 ? -28.364 0.633 40.160 1.00 85.31 109 THR A N 1
ATOM 906 C CA . THR A 1 109 ? -26.959 0.645 40.580 1.00 85.31 109 THR A CA 1
ATOM 907 C C . THR A 1 109 ? -26.433 2.082 40.560 1.00 85.31 109 THR A C 1
ATOM 909 O O . THR A 1 109 ? -26.501 2.737 39.519 1.00 85.31 109 THR A O 1
ATOM 912 N N . PRO A 1 110 ? -25.874 2.582 41.673 1.00 83.56 110 PRO A N 1
ATOM 913 C CA . PRO A 1 110 ? -25.262 3.903 41.716 1.00 83.56 110 PRO A CA 1
ATOM 914 C C . PRO A 1 110 ? -24.092 4.029 40.714 1.00 83.56 110 PRO A C 1
ATOM 916 O O . PRO A 1 110 ? -23.289 3.092 40.613 1.00 83.56 110 PRO A O 1
ATOM 919 N N . PRO A 1 111 ? -23.951 5.156 39.986 1.00 76.75 111 PRO A N 1
ATOM 920 C CA . PRO A 1 111 ? -22.913 5.337 38.961 1.00 76.75 111 PRO A 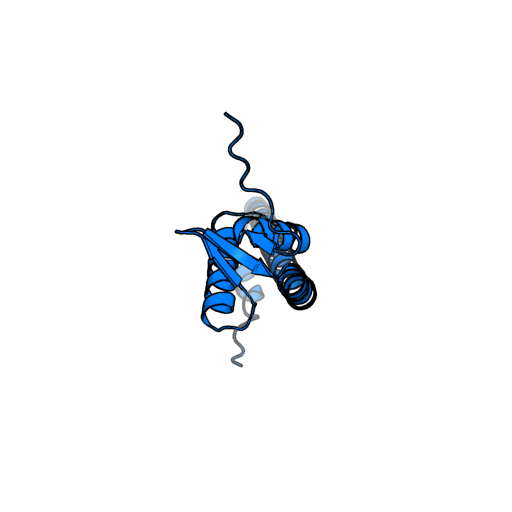CA 1
ATOM 921 C C . PRO A 1 111 ? -21.477 5.111 39.459 1.00 76.75 111 PRO A C 1
ATOM 923 O O . PRO A 1 111 ? -20.628 4.608 38.724 1.00 76.75 111 PRO A O 1
ATOM 926 N N . ASP A 1 112 ? -21.205 5.443 40.719 1.00 79.94 112 ASP A N 1
ATOM 927 C CA . ASP A 1 112 ? -19.936 5.215 41.414 1.00 79.94 112 ASP A CA 1
ATOM 928 C C . ASP A 1 112 ? -19.587 3.723 41.516 1.00 79.94 112 ASP A C 1
ATOM 930 O O . ASP A 1 112 ? -18.456 3.339 41.206 1.00 79.94 112 ASP A O 1
ATOM 934 N N . LYS A 1 113 ? -20.569 2.865 41.829 1.00 78.81 113 LYS A N 1
ATOM 935 C CA . LYS A 1 113 ? -20.388 1.404 41.840 1.00 78.81 113 LYS A CA 1
ATOM 936 C C . LYS A 1 113 ? -20.222 0.825 40.437 1.00 78.81 113 LYS A C 1
ATOM 938 O O . LYS A 1 113 ? -19.445 -0.108 40.258 1.00 78.81 113 LYS A O 1
ATOM 943 N N . ILE A 1 114 ? -20.906 1.375 39.431 1.00 79.38 114 ILE A N 1
ATOM 944 C CA . ILE A 1 114 ? -20.730 0.967 38.024 1.00 79.38 114 ILE A CA 1
ATOM 945 C C . ILE A 1 114 ? -19.286 1.240 37.574 1.00 79.38 114 ILE A C 1
ATOM 947 O O . ILE A 1 114 ? -18.629 0.367 37.006 1.00 79.38 114 ILE A O 1
ATOM 951 N N . LEU A 1 115 ? -18.765 2.431 37.879 1.00 73.56 115 LEU A N 1
ATOM 952 C CA . LEU A 1 115 ? -17.382 2.820 37.593 1.00 73.56 115 LEU A CA 1
ATOM 953 C C . LEU A 1 115 ? -16.360 1.929 38.311 1.00 73.56 115 LEU A C 1
ATOM 955 O O . LEU A 1 115 ? -15.339 1.580 37.719 1.00 73.56 115 LEU A O 1
ATOM 959 N N . GLU A 1 116 ? -16.620 1.546 39.562 1.00 76.56 116 GLU A N 1
ATOM 960 C CA . GLU A 1 116 ? -15.782 0.604 40.313 1.00 76.56 116 GLU A CA 1
ATOM 961 C C . GLU A 1 116 ? -15.770 -0.791 39.660 1.00 76.56 116 GLU A C 1
ATOM 963 O O . GLU A 1 116 ? -14.699 -1.342 39.398 1.00 76.56 116 GLU A O 1
ATOM 968 N N . LEU A 1 117 ? -16.943 -1.318 39.290 1.00 71.56 117 LEU A N 1
ATOM 969 C CA . LEU A 1 117 ? -17.091 -2.615 38.616 1.00 71.56 117 LEU A CA 1
ATOM 970 C C . LEU A 1 117 ? -16.391 -2.658 37.247 1.00 71.56 117 LEU A C 1
ATOM 972 O O . LEU A 1 117 ? -15.768 -3.666 36.903 1.00 71.56 117 LEU A O 1
ATOM 976 N N . LEU A 1 118 ? -16.448 -1.567 36.476 1.00 70.62 118 LEU A N 1
ATOM 977 C CA . LEU A 1 118 ? -15.747 -1.450 35.192 1.00 70.62 118 LEU A CA 1
ATOM 978 C C . LEU A 1 118 ? -14.222 -1.361 35.372 1.00 70.62 118 LEU A C 1
ATOM 980 O O . LEU A 1 118 ? -13.474 -1.967 34.602 1.00 70.62 118 LEU A O 1
ATOM 984 N N . LYS A 1 119 ? -13.741 -0.665 36.412 1.00 65.00 119 LYS A N 1
ATOM 985 C CA . LYS A 1 119 ? -12.304 -0.543 36.718 1.00 65.00 119 LYS A CA 1
ATOM 986 C C . LYS A 1 119 ? -11.661 -1.871 37.128 1.00 65.00 119 LYS A C 1
ATOM 988 O O . LYS A 1 119 ? -10.524 -2.124 36.738 1.00 65.00 119 LYS A O 1
ATOM 993 N N . VAL A 1 120 ? -12.378 -2.746 37.840 1.00 61.47 120 VAL A N 1
ATOM 994 C CA . VAL A 1 120 ? -11.859 -4.067 38.260 1.00 61.47 120 VAL A CA 1
ATOM 995 C C . VAL A 1 120 ? -11.540 -4.979 37.064 1.00 61.47 120 VAL A C 1
ATOM 997 O O . VAL A 1 120 ? -10.624 -5.794 37.152 1.00 61.47 120 VAL A O 1
ATOM 1000 N N . LYS A 1 121 ? -12.223 -4.821 35.920 1.00 52.53 121 LYS A N 1
ATOM 1001 C CA . LYS A 1 121 ? -11.972 -5.630 34.711 1.00 52.53 121 LYS A CA 1
ATOM 1002 C C . LYS A 1 121 ? -10.969 -5.032 33.718 1.00 52.53 121 LYS A C 1
ATOM 1004 O O . LYS A 1 121 ? -10.482 -5.771 32.868 1.00 52.53 121 LYS A O 1
ATOM 1009 N N . LEU A 1 122 ? -10.638 -3.741 33.812 1.00 52.19 122 LEU A N 1
ATOM 1010 C CA . LEU A 1 122 ? -9.700 -3.072 32.893 1.00 52.19 122 LEU A CA 1
ATOM 1011 C C . LEU A 1 122 ? -8.237 -3.066 33.377 1.00 52.19 122 LEU A C 1
ATOM 1013 O O . LEU A 1 122 ? -7.356 -2.663 32.624 1.00 52.19 122 LEU A O 1
ATOM 1017 N N . ASN A 1 123 ? -7.943 -3.593 34.571 1.00 45.75 123 ASN A N 1
ATOM 1018 C CA . ASN A 1 123 ? -6.574 -3.806 35.074 1.00 45.75 123 ASN A CA 1
ATOM 1019 C C . ASN A 1 123 ? -5.846 -5.009 34.422 1.00 45.75 123 ASN A C 1
ATOM 1021 O O . ASN A 1 123 ? -5.069 -5.708 35.069 1.00 45.75 123 ASN A O 1
ATOM 1025 N N . MET A 1 124 ? -6.061 -5.250 33.128 1.00 50.38 124 MET A N 1
ATOM 1026 C CA . MET A 1 124 ? -5.250 -6.169 32.325 1.00 50.38 124 MET A CA 1
ATOM 1027 C C . MET A 1 124 ? -4.667 -5.405 31.137 1.00 50.38 124 MET A C 1
ATOM 1029 O O . MET A 1 124 ? -5.280 -5.387 30.077 1.00 50.38 124 MET A O 1
ATOM 1033 N N . ASN A 1 125 ? -3.530 -4.729 31.348 1.00 41.00 125 ASN A N 1
ATOM 1034 C CA . ASN A 1 125 ? -2.488 -4.466 30.332 1.00 41.00 125 ASN A CA 1
ATOM 1035 C C . ASN A 1 125 ? -1.290 -3.646 30.848 1.00 41.00 125 ASN A C 1
ATOM 1037 O O . ASN A 1 125 ? -0.352 -3.415 30.089 1.00 41.00 125 ASN A O 1
ATOM 1041 N N . ASP A 1 126 ? -1.232 -3.294 32.135 1.00 43.06 126 ASP A N 1
ATOM 1042 C CA . ASP A 1 126 ? 0.028 -2.867 32.752 1.00 43.06 126 ASP A CA 1
ATOM 1043 C C . ASP A 1 126 ? 0.865 -4.089 33.152 1.00 43.06 126 ASP A C 1
ATOM 1045 O O . ASP A 1 126 ? 0.961 -4.463 34.317 1.00 43.06 126 ASP A O 1
ATOM 1049 N N . ASN A 1 127 ? 1.499 -4.725 32.168 1.00 36.12 127 ASN A N 1
ATOM 1050 C CA . ASN A 1 127 ? 2.749 -5.428 32.425 1.00 36.12 127 ASN A CA 1
ATOM 1051 C C . ASN A 1 127 ? 3.742 -5.090 31.314 1.00 36.12 127 ASN A C 1
ATOM 1053 O O . ASN A 1 127 ? 3.643 -5.562 30.184 1.00 36.12 127 ASN A O 1
ATOM 1057 N N . LYS A 1 128 ? 4.662 -4.195 31.682 1.00 39.59 128 LYS A N 1
ATOM 1058 C CA . LYS A 1 128 ? 5.814 -3.722 30.916 1.00 39.59 128 LYS A CA 1
ATOM 1059 C C . LYS A 1 128 ? 6.528 -4.884 30.214 1.00 39.59 128 LYS A C 1
ATOM 1061 O O . LYS A 1 128 ? 6.980 -5.806 30.890 1.00 39.59 128 LYS A O 1
ATOM 1066 N N . ASN A 1 129 ? 6.687 -4.771 28.898 1.00 34.50 129 ASN A N 1
ATOM 1067 C CA . ASN A 1 129 ? 7.733 -5.418 28.108 1.00 34.50 129 ASN A CA 1
ATOM 1068 C C . ASN A 1 129 ? 8.245 -4.410 27.081 1.00 34.50 129 ASN A C 1
ATOM 1070 O O . ASN A 1 129 ? 7.385 -3.782 26.420 1.00 34.50 129 ASN A O 1
#

Radius of gyration: 24.4 Å; chains: 1; bounding box: 50×25×71 Å

Foldseek 3Di:
DDPPPPPPVQKDWLQRLLVLLCVLLVDDDPVSSVVSSVVVVVCCVVVVFPWDDDPPIIITGNVSSVVCSVVCSNVNSVVVVVVVVVVVVVVVVVVVLVVVVVVCVVVPNDPVVSVVVVVVVPPPDPDDD